Protein AF-A0A0R1RFC9-F1 (afdb_monomer)

InterPro domains:
  IPR009057 Homedomain-like superfamily [SSF46689] (2-66)
  IPR055247 Insertion element IS150 protein InsJ-like, helix-turn-helix domain [PF13518] (2-28)

Sequence (74 aa):
MSYQQVYTWVRKYEKDGINALQDRRGKRLNREPEELSEKERLELRIKELEERNDFLETREDLAKKLREIQRRNQ

Structure (mmCIF, N/CA/C/O backbone):
data_AF-A0A0R1RFC9-F1
#
_entry.id   AF-A0A0R1RFC9-F1
#
loop_
_atom_site.group_PDB
_atom_site.id
_atom_site.type_symbol
_atom_site.label_atom_id
_atom_site.label_alt_id
_atom_site.label_comp_id
_atom_site.label_asym_id
_atom_site.label_entity_id
_atom_site.label_seq_id
_atom_site.pdbx_PDB_ins_code
_atom_site.Cartn_x
_atom_site.Cartn_y
_atom_site.Cartn_z
_atom_site.occupancy
_atom_site.B_iso_or_equiv
_atom_site.auth_seq_id
_atom_site.auth_comp_id
_atom_site.auth_asym_id
_atom_site.auth_atom_id
_atom_site.pdbx_PDB_model_num
ATOM 1 N N . MET A 1 1 ? 1.785 20.768 -32.300 1.00 60.66 1 MET A N 1
ATOM 2 C CA . MET A 1 1 ? 2.797 19.693 -32.391 1.00 60.66 1 MET A CA 1
ATOM 3 C C . MET A 1 1 ? 4.050 20.283 -33.011 1.00 60.66 1 MET A C 1
ATOM 5 O O . MET A 1 1 ? 3.951 20.813 -34.108 1.00 60.66 1 MET A O 1
ATOM 9 N N . SER A 1 2 ? 5.178 20.293 -32.294 1.00 88.25 2 SER A N 1
ATOM 10 C CA . SER A 1 2 ? 6.432 20.917 -32.753 1.00 88.25 2 SER A CA 1
ATOM 11 C C . SER A 1 2 ? 7.374 19.889 -33.384 1.00 88.25 2 SER A C 1
ATOM 13 O O . SER A 1 2 ? 7.493 18.768 -32.888 1.00 88.25 2 SER A O 1
ATOM 15 N N . TYR A 1 3 ? 8.094 20.289 -34.436 1.00 90.12 3 TYR A N 1
ATOM 16 C CA . TYR A 1 3 ? 9.133 19.487 -35.096 1.00 90.12 3 TYR A CA 1
ATOM 17 C C . TYR A 1 3 ? 10.174 18.941 -34.107 1.00 90.12 3 TYR A C 1
ATOM 19 O O . TYR A 1 3 ? 10.600 17.793 -34.202 1.00 90.12 3 TYR A O 1
ATOM 27 N N . GLN A 1 4 ? 10.505 19.726 -33.081 1.00 89.62 4 GLN A N 1
ATOM 28 C CA . GLN A 1 4 ? 11.442 19.327 -32.034 1.00 89.62 4 GLN A CA 1
ATOM 29 C C . GLN A 1 4 ? 10.959 18.101 -31.236 1.00 89.62 4 GLN A C 1
ATOM 31 O O . GLN A 1 4 ? 11.771 17.270 -30.822 1.00 89.62 4 GLN A O 1
ATOM 36 N N . GLN A 1 5 ? 9.642 17.954 -31.040 1.00 86.88 5 GLN A N 1
ATOM 37 C CA . GLN A 1 5 ? 9.062 16.796 -30.349 1.00 86.88 5 GLN A CA 1
ATOM 38 C C . GLN A 1 5 ? 9.189 15.536 -31.210 1.00 86.88 5 GLN A C 1
ATOM 40 O O . GLN A 1 5 ? 9.632 14.502 -30.717 1.00 86.88 5 GLN A O 1
ATOM 45 N N . VAL A 1 6 ? 8.886 15.653 -32.507 1.00 87.69 6 VAL A N 1
ATOM 46 C CA . VAL A 1 6 ? 8.999 14.552 -33.476 1.00 87.69 6 VAL A CA 1
ATOM 47 C C . VAL A 1 6 ? 10.450 14.097 -33.608 1.00 87.69 6 VAL A C 1
ATOM 49 O O . VAL A 1 6 ? 10.729 12.908 -33.491 1.00 87.69 6 VAL A O 1
ATOM 52 N N . TYR A 1 7 ? 11.389 15.036 -33.744 1.00 91.62 7 TYR A N 1
ATOM 53 C CA . TYR A 1 7 ? 12.819 14.733 -33.806 1.00 91.62 7 TYR A CA 1
ATOM 54 C C . TYR A 1 7 ? 13.307 13.970 -32.566 1.00 91.62 7 TYR A C 1
ATOM 56 O O . TYR A 1 7 ? 14.007 12.963 -32.668 1.00 91.62 7 TYR A O 1
ATOM 64 N N . THR A 1 8 ? 12.879 14.410 -31.380 1.00 87.94 8 THR A N 1
ATOM 65 C CA . THR A 1 8 ? 13.223 13.743 -30.118 1.00 87.94 8 THR A CA 1
ATOM 66 C C . THR A 1 8 ? 12.679 12.312 -30.063 1.00 87.94 8 THR A C 1
ATOM 68 O O . THR A 1 8 ? 13.364 11.422 -29.560 1.00 87.94 8 THR A O 1
ATOM 71 N N . TRP A 1 9 ? 11.471 12.060 -30.575 1.00 90.81 9 TRP A N 1
ATOM 72 C CA . TRP A 1 9 ? 10.896 10.713 -30.627 1.00 90.81 9 TRP A CA 1
ATOM 73 C C . TRP A 1 9 ? 11.636 9.802 -31.598 1.00 90.81 9 TRP A C 1
ATOM 75 O O . TRP A 1 9 ? 11.992 8.691 -31.217 1.00 90.81 9 TRP A O 1
ATOM 85 N N . VAL A 1 10 ? 11.948 10.281 -32.802 1.00 91.12 10 VAL A N 1
ATOM 86 C CA . VAL A 1 10 ? 12.707 9.500 -33.791 1.00 91.12 10 VAL A CA 1
ATOM 87 C C . VAL A 1 10 ? 14.046 9.048 -33.205 1.00 91.12 10 VAL A C 1
ATOM 89 O O . VAL A 1 10 ? 14.353 7.862 -33.217 1.00 91.12 10 VAL A O 1
ATOM 92 N N . ARG A 1 11 ? 14.789 9.955 -32.561 1.00 92.50 11 ARG A N 1
ATOM 93 C CA . ARG A 1 11 ? 16.078 9.626 -31.930 1.00 92.50 11 ARG A CA 1
ATOM 94 C C . ARG A 1 11 ? 15.958 8.629 -30.775 1.00 92.50 11 ARG A C 1
ATOM 96 O O . ARG A 1 11 ? 16.838 7.791 -30.601 1.00 92.50 11 ARG A O 1
ATOM 103 N N . LYS A 1 12 ? 14.893 8.712 -29.972 1.00 85.69 12 LYS A N 1
ATOM 104 C CA . LYS A 1 12 ? 14.629 7.742 -28.892 1.00 85.69 12 LYS A CA 1
ATOM 105 C C . LYS A 1 12 ? 14.297 6.360 -29.446 1.00 85.69 12 LYS A C 1
ATOM 107 O O . LYS A 1 12 ? 14.799 5.367 -28.933 1.00 85.69 12 LYS A O 1
ATOM 112 N N . TYR A 1 13 ? 13.488 6.317 -30.498 1.00 87.62 13 TYR A N 1
ATOM 113 C CA . TYR A 1 13 ? 13.108 5.082 -31.171 1.00 87.62 13 TYR A CA 1
ATOM 114 C C . TYR A 1 13 ? 14.304 4.383 -31.818 1.00 87.62 13 TYR A C 1
ATOM 116 O O . TYR A 1 13 ? 14.485 3.188 -31.623 1.00 87.62 13 TYR A O 1
ATOM 124 N N . GLU A 1 14 ? 15.150 5.128 -32.534 1.00 91.50 14 GLU A N 1
ATOM 125 C CA . GLU A 1 14 ? 16.367 4.582 -33.150 1.00 91.50 14 GLU A CA 1
ATOM 126 C C . GLU A 1 14 ? 17.307 3.942 -32.125 1.00 91.50 14 GLU A C 1
ATOM 128 O O . GLU A 1 14 ? 17.995 2.974 -32.435 1.00 91.50 14 GLU A O 1
ATOM 133 N N . LYS A 1 15 ? 17.353 4.493 -30.909 1.00 84.50 15 LYS A N 1
ATOM 134 C CA . LYS A 1 15 ? 18.287 4.066 -29.871 1.00 84.50 15 LYS A CA 1
ATOM 135 C C . LYS A 1 15 ? 17.779 2.875 -29.057 1.00 84.50 15 LYS A C 1
ATOM 137 O O . LYS A 1 15 ? 18.510 1.912 -28.862 1.00 84.50 15 LYS A O 1
ATOM 142 N N . ASP A 1 16 ? 16.553 2.975 -28.554 1.00 79.94 16 ASP A N 1
ATOM 143 C CA . ASP A 1 16 ? 16.021 2.093 -27.507 1.00 79.94 16 ASP A CA 1
ATOM 144 C C . ASP A 1 16 ? 14.738 1.357 -27.975 1.00 79.94 16 ASP A C 1
ATOM 146 O O . ASP A 1 16 ? 14.044 0.701 -27.194 1.00 79.94 16 ASP A O 1
ATOM 150 N N . GLY A 1 17 ? 14.407 1.465 -29.267 1.00 81.12 17 GLY A N 1
ATOM 151 C CA . GLY A 1 17 ? 13.259 0.817 -29.891 1.00 81.12 17 GLY A CA 1
ATOM 152 C C . GLY A 1 17 ? 11.909 1.394 -29.459 1.00 81.12 17 GLY A C 1
ATOM 153 O O . GLY A 1 17 ? 11.792 2.461 -28.852 1.00 81.12 17 GLY A O 1
ATOM 154 N N . ILE A 1 18 ? 10.841 0.663 -29.779 1.00 80.44 18 ILE A N 1
ATOM 155 C CA . ILE A 1 18 ? 9.460 1.109 -29.540 1.00 80.44 18 ILE A CA 1
ATOM 156 C C . ILE A 1 18 ? 9.128 1.296 -28.048 1.00 80.44 18 ILE A C 1
ATOM 158 O O . ILE A 1 18 ? 8.340 2.174 -27.697 1.00 80.44 18 ILE A O 1
ATOM 162 N N . ASN A 1 19 ? 9.792 0.550 -27.159 1.00 75.00 19 ASN A N 1
ATOM 163 C CA . ASN A 1 19 ? 9.568 0.602 -25.710 1.00 75.00 19 ASN A CA 1
ATOM 164 C C . ASN A 1 19 ? 9.956 1.957 -25.091 1.00 75.00 19 ASN A C 1
ATOM 166 O O . ASN A 1 19 ? 9.371 2.372 -24.090 1.00 75.00 19 ASN A O 1
ATOM 170 N N . ALA A 1 20 ? 10.885 2.692 -25.707 1.00 76.69 20 ALA A N 1
ATOM 171 C CA . ALA A 1 20 ? 11.311 4.011 -25.236 1.00 76.69 20 ALA A CA 1
ATOM 172 C C . ALA A 1 20 ? 10.365 5.159 -25.619 1.00 76.69 20 ALA A C 1
ATOM 174 O O . ALA A 1 20 ? 10.488 6.268 -25.090 1.00 76.69 20 ALA A O 1
ATOM 175 N N . LEU A 1 21 ? 9.413 4.902 -26.521 1.00 82.19 21 LEU A N 1
ATOM 176 C CA . LEU A 1 21 ? 8.342 5.841 -26.863 1.00 82.19 21 LEU A CA 1
ATOM 177 C C . LEU A 1 21 ? 7.094 5.674 -25.993 1.00 82.19 21 LEU A C 1
ATOM 179 O O . LEU A 1 21 ? 6.161 6.468 -26.102 1.00 82.19 21 LEU A O 1
ATOM 183 N N . GLN A 1 22 ? 7.067 4.664 -25.124 1.00 77.81 22 GLN A N 1
ATOM 184 C CA . GLN A 1 22 ? 5.930 4.399 -24.259 1.00 77.81 22 GLN A CA 1
ATOM 185 C C . GLN A 1 22 ? 5.740 5.548 -23.252 1.00 77.81 22 GLN A C 1
ATOM 187 O O . GLN A 1 22 ? 6.642 5.871 -22.476 1.00 77.81 22 GLN A O 1
ATOM 192 N N . ASP A 1 23 ? 4.554 6.166 -23.232 1.00 72.56 23 ASP A N 1
ATOM 193 C CA . ASP A 1 23 ? 4.231 7.196 -22.239 1.00 72.56 23 ASP A CA 1
ATOM 194 C C . ASP A 1 23 ? 4.039 6.550 -20.855 1.00 72.56 23 ASP A C 1
ATOM 196 O O . ASP A 1 23 ? 3.169 5.692 -20.653 1.00 72.56 23 ASP A O 1
ATOM 200 N N . ARG A 1 24 ? 4.894 6.952 -19.908 1.00 64.88 24 ARG A N 1
ATOM 201 C CA . ARG A 1 24 ? 4.960 6.428 -18.531 1.00 64.88 24 ARG A CA 1
ATOM 202 C C . ARG A 1 24 ? 4.472 7.432 -17.487 1.00 64.88 24 ARG A C 1
ATOM 204 O O . ARG A 1 24 ? 4.574 7.180 -16.286 1.00 64.88 24 ARG A O 1
ATOM 211 N N . ARG A 1 25 ? 3.931 8.577 -17.910 1.00 67.50 25 ARG A N 1
ATOM 212 C CA . ARG A 1 25 ? 3.365 9.561 -16.978 1.00 67.50 25 ARG A CA 1
ATOM 213 C C . ARG A 1 25 ? 2.150 8.959 -16.260 1.00 67.50 25 ARG A C 1
ATOM 215 O O . ARG A 1 25 ? 1.315 8.313 -16.882 1.00 67.50 25 ARG A O 1
ATOM 222 N N . GLY A 1 26 ? 2.089 9.120 -14.936 1.00 62.91 26 GLY A N 1
ATOM 223 C CA . GLY A 1 26 ? 1.027 8.562 -14.082 1.00 62.91 26 GLY A CA 1
ATOM 224 C C . GLY A 1 26 ? 1.119 7.054 -13.803 1.00 62.91 26 GLY A C 1
ATOM 225 O O . GLY A 1 26 ? 0.346 6.538 -13.002 1.00 62.91 26 GLY A O 1
ATOM 226 N N . LYS A 1 27 ? 2.076 6.332 -14.397 1.00 60.62 27 LYS A N 1
ATOM 227 C CA . LYS A 1 27 ? 2.199 4.876 -14.252 1.00 60.62 27 LYS A CA 1
ATOM 228 C C . LYS A 1 27 ? 3.215 4.510 -13.170 1.00 60.62 27 LYS A C 1
ATOM 230 O O . LYS A 1 27 ? 4.328 4.092 -13.465 1.00 60.62 27 LYS A O 1
ATOM 235 N N . ARG A 1 28 ? 2.805 4.613 -11.901 1.00 54.47 28 ARG A N 1
ATOM 236 C CA . ARG A 1 28 ? 3.431 3.826 -10.818 1.00 54.47 28 ARG A CA 1
ATOM 237 C C . ARG A 1 28 ? 3.063 2.330 -10.898 1.00 54.47 28 ARG A C 1
ATOM 239 O O . ARG A 1 28 ? 3.621 1.553 -10.139 1.00 54.47 28 ARG A O 1
ATOM 246 N N . LEU A 1 29 ? 2.158 1.928 -11.803 1.00 49.50 29 LEU A N 1
ATOM 247 C CA . LEU A 1 29 ? 1.477 0.626 -11.745 1.00 49.50 29 LEU A CA 1
ATOM 248 C C . LEU A 1 29 ? 1.402 -0.157 -13.074 1.00 49.50 29 LEU A C 1
ATOM 250 O O . LEU A 1 29 ? 0.552 -1.026 -13.213 1.00 49.50 29 LEU A O 1
ATOM 254 N N . ASN A 1 30 ? 2.252 0.134 -14.064 1.00 48.34 30 ASN A N 1
ATOM 255 C CA . ASN A 1 30 ? 2.245 -0.610 -15.337 1.00 48.34 30 ASN A CA 1
ATOM 256 C C . ASN A 1 30 ? 3.665 -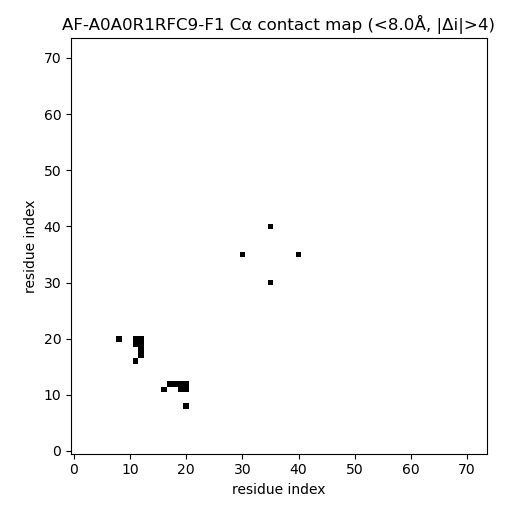1.007 -15.759 1.00 48.34 30 ASN A C 1
ATOM 258 O O . ASN A 1 30 ? 4.077 -0.725 -16.884 1.00 48.34 30 ASN A O 1
ATOM 262 N N . ARG A 1 31 ? 4.436 -1.597 -14.846 1.00 54.88 31 ARG A N 1
ATOM 263 C CA . ARG A 1 31 ? 5.474 -2.538 -15.270 1.00 54.88 31 ARG A CA 1
ATOM 264 C C . ARG A 1 31 ? 4.817 -3.907 -15.252 1.00 54.88 31 ARG A C 1
ATOM 266 O O . ARG A 1 31 ? 4.187 -4.245 -14.250 1.00 54.88 31 ARG A O 1
ATOM 273 N N . G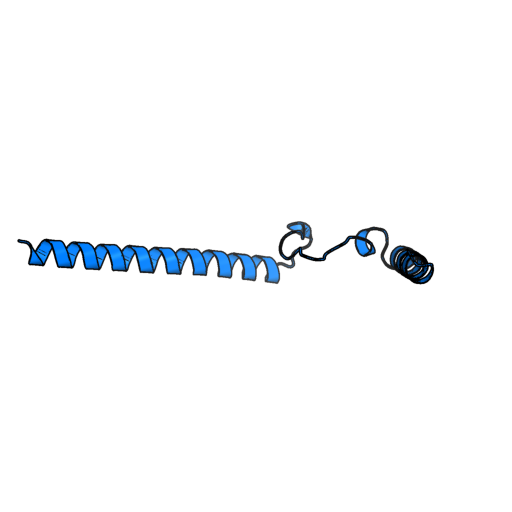LU A 1 32 ? 4.914 -4.640 -16.355 1.00 56.19 32 GLU A N 1
ATOM 274 C CA . GLU A 1 32 ? 4.575 -6.064 -16.348 1.00 56.19 32 GLU A CA 1
ATOM 275 C C . GLU A 1 32 ? 5.363 -6.735 -15.208 1.00 56.19 32 GLU A C 1
ATOM 277 O O . GLU A 1 32 ? 6.487 -6.300 -14.920 1.00 56.19 32 GLU A O 1
ATOM 282 N N . PRO A 1 33 ? 4.815 -7.754 -14.525 1.00 53.97 33 PRO A N 1
ATOM 283 C CA . PRO A 1 33 ? 5.532 -8.486 -13.488 1.00 53.97 33 PRO A CA 1
ATOM 284 C C . PRO A 1 33 ? 6.952 -8.849 -13.928 1.00 53.97 33 PRO A C 1
ATOM 286 O O . PRO A 1 33 ? 7.888 -8.689 -13.144 1.00 53.97 33 PRO A O 1
ATOM 289 N N . GLU A 1 34 ? 7.138 -9.260 -15.183 1.00 56.53 34 GLU A N 1
ATOM 290 C CA . GLU A 1 34 ? 8.421 -9.602 -15.807 1.00 56.53 34 GLU A CA 1
ATOM 291 C C . GLU A 1 34 ? 9.447 -8.450 -15.871 1.00 56.53 34 GLU A C 1
ATOM 293 O O . GLU A 1 34 ? 10.643 -8.722 -1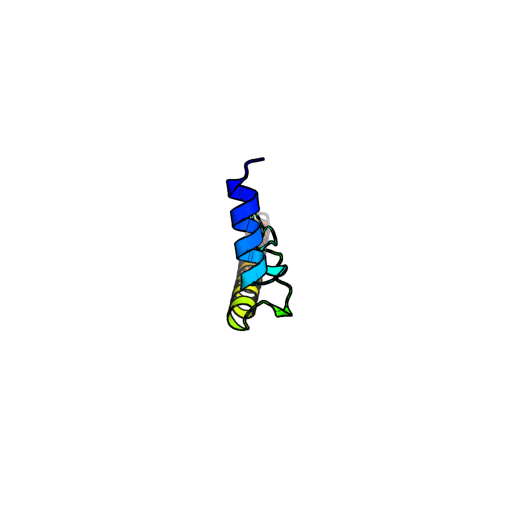5.911 1.00 56.53 34 GLU A O 1
ATOM 298 N N . GLU A 1 35 ? 9.021 -7.183 -15.838 1.00 57.19 35 GLU A N 1
ATOM 299 C CA . GLU A 1 35 ? 9.906 -6.002 -15.850 1.00 57.19 35 GLU A CA 1
ATOM 300 C C . GLU A 1 35 ? 10.258 -5.480 -14.445 1.00 57.19 35 GLU A C 1
ATOM 302 O O . GLU A 1 35 ? 11.081 -4.569 -14.305 1.00 57.19 35 GLU A O 1
ATOM 307 N N . LEU A 1 36 ? 9.620 -6.011 -13.397 1.00 61.66 36 LEU A N 1
ATOM 308 C CA . LEU A 1 36 ? 9.948 -5.681 -12.012 1.00 61.66 36 LEU A CA 1
ATOM 309 C C . LEU A 1 36 ? 11.157 -6.502 -11.566 1.00 61.66 36 LEU A C 1
ATOM 311 O O . LEU A 1 36 ? 11.128 -7.735 -11.585 1.00 61.66 36 LEU A O 1
ATOM 315 N N . SER A 1 37 ? 12.200 -5.814 -11.100 1.00 76.81 37 SER A N 1
ATOM 316 C CA . SER A 1 37 ? 13.311 -6.471 -10.410 1.00 76.81 37 SER A CA 1
ATOM 317 C C . SER A 1 37 ? 12.786 -7.228 -9.184 1.00 76.81 37 SER A C 1
ATOM 319 O O . SER A 1 37 ? 11.826 -6.791 -8.546 1.00 76.81 37 SER A O 1
ATOM 321 N N . GLU A 1 38 ? 13.435 -8.330 -8.799 1.00 80.62 38 GLU A N 1
ATOM 322 C CA . GLU A 1 38 ? 13.096 -9.074 -7.575 1.00 80.62 38 GLU A CA 1
ATOM 323 C C . GLU A 1 38 ? 12.983 -8.152 -6.352 1.00 80.62 38 GLU A C 1
ATOM 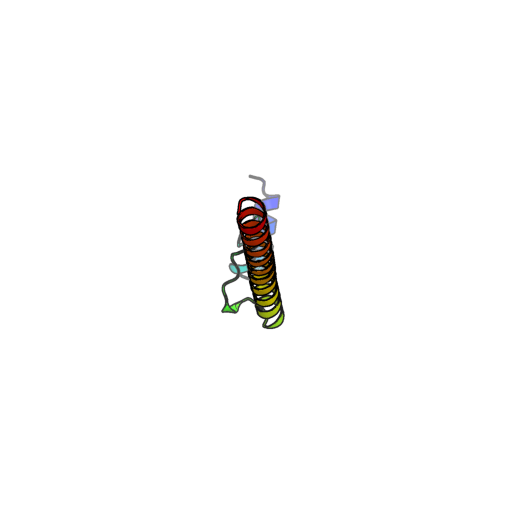325 O O . GLU A 1 38 ? 12.057 -8.288 -5.555 1.00 80.62 38 GLU A O 1
ATOM 330 N N . LYS A 1 39 ? 13.861 -7.144 -6.256 1.00 82.81 39 LYS A N 1
ATOM 331 C CA . LYS A 1 39 ? 13.830 -6.133 -5.195 1.00 82.81 39 LYS A CA 1
ATOM 332 C C . LYS A 1 39 ? 12.538 -5.313 -5.200 1.00 82.81 39 LYS A C 1
ATOM 334 O O . LYS A 1 39 ? 11.941 -5.119 -4.149 1.00 82.81 39 LYS A O 1
A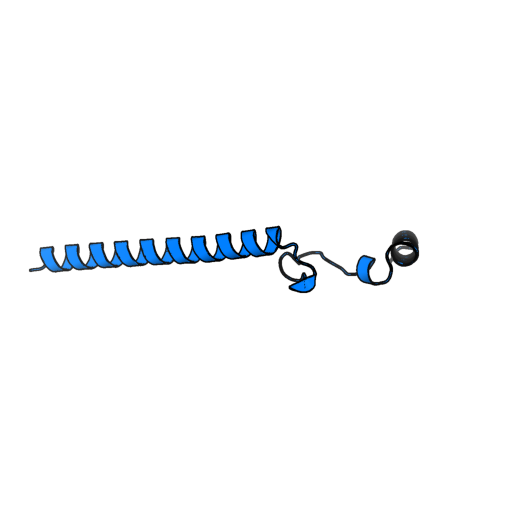TOM 339 N N . GLU A 1 40 ? 12.085 -4.865 -6.369 1.00 79.75 40 GLU A N 1
ATOM 340 C CA . GLU A 1 40 ? 10.859 -4.066 -6.506 1.00 79.75 40 GLU A CA 1
ATOM 341 C C . GLU A 1 40 ? 9.616 -4.903 -6.167 1.00 79.75 40 GLU A C 1
ATOM 343 O O . GLU A 1 40 ? 8.698 -4.418 -5.507 1.00 79.75 40 GLU A O 1
ATOM 348 N N . ARG A 1 41 ? 9.599 -6.187 -6.553 1.00 82.62 41 ARG A N 1
ATOM 349 C CA . ARG A 1 41 ? 8.529 -7.122 -6.164 1.00 82.62 41 ARG A CA 1
ATOM 350 C C . ARG A 1 41 ? 8.482 -7.327 -4.649 1.00 82.62 41 ARG A C 1
ATOM 352 O O . ARG A 1 41 ? 7.398 -7.337 -4.068 1.00 82.62 41 ARG A O 1
ATOM 359 N N . LEU A 1 42 ? 9.644 -7.475 -4.012 1.00 89.44 42 LEU A N 1
ATOM 360 C CA . LEU A 1 42 ? 9.746 -7.606 -2.558 1.00 89.44 42 LEU A 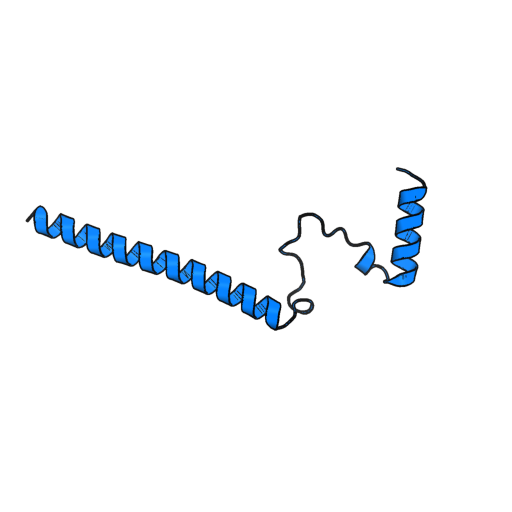CA 1
ATOM 361 C C . LEU A 1 42 ? 9.282 -6.334 -1.841 1.00 89.44 42 LEU A C 1
ATOM 363 O O . LEU A 1 42 ? 8.517 -6.436 -0.890 1.00 89.44 42 LEU A O 1
ATOM 367 N N . GLU A 1 43 ? 9.672 -5.150 -2.315 1.00 88.62 43 GLU A N 1
ATOM 368 C CA . GLU A 1 43 ? 9.218 -3.869 -1.755 1.00 88.62 43 GLU A CA 1
ATOM 369 C C . GLU A 1 43 ? 7.692 -3.710 -1.852 1.00 88.62 43 GLU A C 1
ATOM 371 O O . GLU A 1 43 ? 7.049 -3.316 -0.878 1.00 88.62 43 GLU A O 1
ATOM 376 N N . LEU A 1 44 ? 7.087 -4.081 -2.988 1.00 87.94 44 LEU A N 1
ATOM 377 C CA . LEU A 1 44 ? 5.628 -4.095 -3.140 1.00 87.94 44 LEU A CA 1
ATOM 378 C C . LEU A 1 44 ? 4.960 -5.070 -2.168 1.00 87.94 44 LEU A C 1
ATOM 380 O O . LEU A 1 44 ? 3.943 -4.734 -1.563 1.00 87.94 44 LEU A O 1
ATOM 384 N N . ARG A 1 45 ? 5.543 -6.260 -1.991 1.00 90.88 45 ARG A N 1
ATOM 385 C CA . ARG A 1 45 ? 5.015 -7.262 -1.066 1.00 90.88 45 ARG A CA 1
ATOM 386 C C . ARG A 1 45 ? 5.124 -6.817 0.391 1.00 90.88 45 ARG A C 1
ATOM 388 O O . ARG A 1 45 ? 4.196 -7.059 1.154 1.00 90.88 45 ARG A O 1
ATOM 395 N N . ILE A 1 46 ? 6.225 -6.174 0.773 1.00 95.81 46 ILE A N 1
ATOM 396 C CA . ILE A 1 46 ? 6.400 -5.591 2.110 1.00 95.81 46 ILE A CA 1
ATOM 397 C C . ILE A 1 46 ? 5.311 -4.551 2.356 1.00 95.81 46 ILE A C 1
ATOM 399 O O . ILE A 1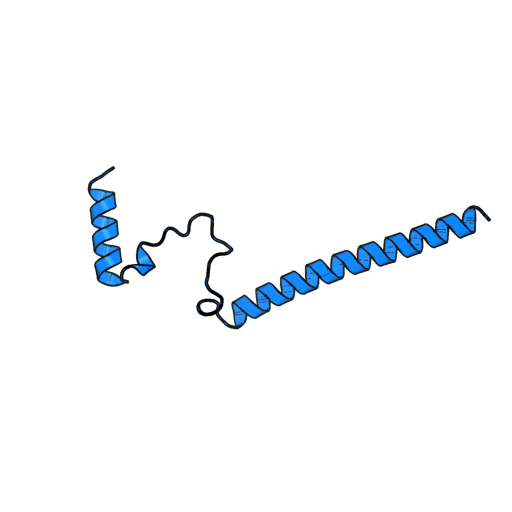 46 ? 4.585 -4.667 3.336 1.00 95.81 46 ILE A O 1
ATOM 403 N N . LYS A 1 47 ? 5.119 -3.617 1.420 1.00 94.56 47 LYS A N 1
ATOM 404 C CA . LYS A 1 47 ? 4.093 -2.576 1.524 1.00 94.56 47 LYS A CA 1
ATOM 405 C C . LYS A 1 47 ? 2.678 -3.149 1.670 1.00 94.56 47 LYS A C 1
ATOM 407 O O . LYS A 1 47 ? 1.902 -2.678 2.492 1.00 94.56 47 LYS A O 1
ATOM 412 N N . GLU A 1 48 ? 2.342 -4.183 0.899 1.00 94.56 48 GLU A N 1
ATOM 413 C CA . GLU A 1 48 ? 1.054 -4.882 1.014 1.00 94.56 48 GLU A CA 1
ATOM 414 C C . GLU A 1 48 ? 0.878 -5.540 2.395 1.00 94.56 48 GLU A C 1
ATOM 416 O O . GLU A 1 48 ? -0.207 -5.505 2.981 1.00 94.56 48 GLU A O 1
ATOM 421 N N . LEU A 1 49 ? 1.941 -6.151 2.926 1.00 97.81 49 LEU A N 1
ATOM 422 C CA . LEU A 1 49 ? 1.924 -6.791 4.241 1.00 97.81 49 LEU A CA 1
ATOM 423 C C . LEU A 1 49 ? 1.831 -5.774 5.383 1.00 97.81 49 LEU A C 1
ATOM 425 O O . LEU A 1 49 ? 1.121 -6.040 6.349 1.00 97.81 49 LEU A O 1
ATOM 429 N N . GLU A 1 50 ? 2.496 -4.626 5.268 1.00 97.00 50 GLU A N 1
ATOM 430 C CA . GLU A 1 50 ? 2.394 -3.514 6.221 1.00 97.00 50 GLU A CA 1
ATOM 431 C C . GLU A 1 50 ? 0.957 -2.985 6.278 1.00 97.00 50 GLU A C 1
ATOM 433 O O . GLU A 1 50 ? 0.349 -2.983 7.344 1.00 97.00 50 GLU A O 1
ATOM 438 N N . GLU A 1 51 ? 0.347 -2.685 5.125 1.00 97.56 51 GLU A N 1
ATOM 439 C CA . GLU A 1 51 ? -1.053 -2.239 5.055 1.00 97.56 51 GLU A CA 1
ATOM 440 C C . GLU A 1 51 ? -2.025 -3.274 5.660 1.00 97.56 51 GLU A C 1
ATOM 442 O O . GLU A 1 51 ? -2.993 -2.929 6.347 1.00 97.56 51 GLU A O 1
ATOM 447 N N . ARG A 1 52 ? -1.766 -4.570 5.434 1.00 97.31 52 ARG A N 1
ATOM 448 C CA . ARG A 1 52 ? -2.537 -5.668 6.036 1.00 97.31 52 ARG A CA 1
ATOM 449 C C . ARG A 1 52 ? -2.378 -5.700 7.555 1.00 97.31 52 ARG A C 1
ATOM 451 O O . ARG A 1 52 ? -3.361 -5.969 8.248 1.00 97.31 52 ARG A O 1
ATOM 458 N N . ASN A 1 53 ? -1.164 -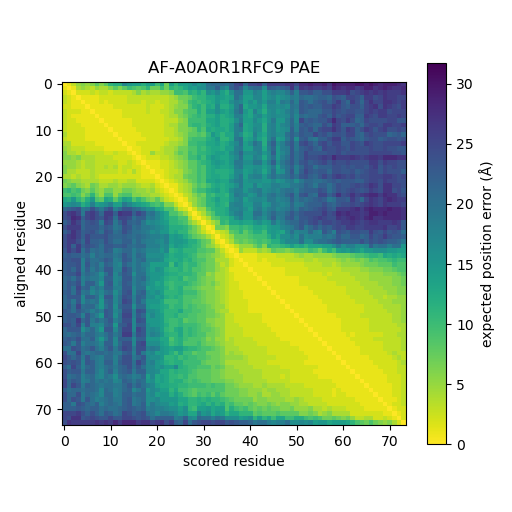5.490 8.055 1.00 98.19 53 ASN A N 1
ATOM 459 C CA . ASN A 1 53 ? -0.879 -5.521 9.481 1.00 98.19 53 ASN A CA 1
ATOM 460 C C . ASN A 1 53 ? -1.543 -4.340 10.197 1.00 98.19 53 ASN A C 1
ATOM 462 O O . ASN A 1 53 ? -2.302 -4.562 11.137 1.00 98.19 53 ASN A O 1
ATOM 466 N N . ASP A 1 54 ? -1.393 -3.127 9.666 1.00 98.00 54 ASP A N 1
ATOM 467 C CA . ASP A 1 54 ? -2.019 -1.911 10.199 1.00 98.00 54 ASP A CA 1
ATOM 468 C C . ASP A 1 54 ? -3.547 -2.061 10.314 1.00 98.00 54 ASP A C 1
ATOM 470 O O . ASP A 1 54 ? -4.174 -1.699 11.318 1.00 98.00 54 ASP A O 1
ATOM 474 N N . PHE A 1 55 ? -4.171 -2.661 9.294 1.00 97.81 55 PHE A N 1
ATOM 475 C CA . PHE A 1 55 ? -5.600 -2.961 9.312 1.00 97.81 55 PHE A CA 1
ATOM 476 C C . PHE A 1 55 ? -5.978 -3.958 10.417 1.00 97.81 55 PHE A C 1
ATOM 478 O O . PHE A 1 55 ? -7.006 -3.799 11.084 1.00 97.81 55 PHE A O 1
ATOM 485 N N . LEU A 1 56 ? -5.175 -5.007 10.610 1.00 98.25 56 LEU A N 1
ATOM 486 C CA . LEU A 1 56 ? -5.428 -6.025 11.627 1.00 98.25 56 LEU A CA 1
ATOM 487 C C . LEU A 1 56 ? -5.253 -5.477 13.044 1.00 98.25 56 LEU A C 1
ATOM 489 O O . LEU A 1 56 ? -6.106 -5.765 13.884 1.00 98.25 56 LEU A O 1
ATOM 493 N N . GLU A 1 57 ? -4.223 -4.669 13.285 1.00 97.75 57 GLU A N 1
ATOM 494 C CA . GLU A 1 57 ? -3.988 -3.989 14.564 1.00 97.75 57 GLU A CA 1
ATOM 495 C C . GLU A 1 57 ? -5.166 -3.076 14.912 1.00 97.75 57 GLU A C 1
ATOM 497 O O . GLU A 1 57 ? -5.781 -3.214 15.972 1.00 97.75 57 GLU A O 1
ATOM 502 N N . THR A 1 58 ? -5.597 -2.245 13.956 1.00 97.69 58 THR A N 1
ATOM 503 C CA . THR A 1 58 ? -6.774 -1.380 14.124 1.00 97.69 58 THR A CA 1
ATOM 504 C C . THR A 1 58 ? -8.029 -2.192 14.463 1.00 97.69 58 THR A C 1
ATOM 506 O O . THR A 1 58 ? -8.819 -1.822 15.338 1.00 97.69 58 THR A O 1
ATOM 509 N N . ARG A 1 59 ? -8.230 -3.333 13.789 1.00 97.00 59 ARG A N 1
ATOM 510 C CA . ARG A 1 59 ? -9.369 -4.225 14.043 1.00 97.00 59 ARG A CA 1
ATOM 511 C C . ARG A 1 59 ? -9.305 -4.853 15.437 1.00 97.00 59 ARG A C 1
ATOM 513 O O . ARG A 1 59 ? -10.343 -5.003 16.085 1.00 97.00 59 ARG A O 1
ATOM 520 N N . GLU A 1 60 ? -8.118 -5.236 15.895 1.00 98.31 60 GLU A N 1
ATOM 521 C CA . GLU A 1 60 ? -7.919 -5.794 17.232 1.00 9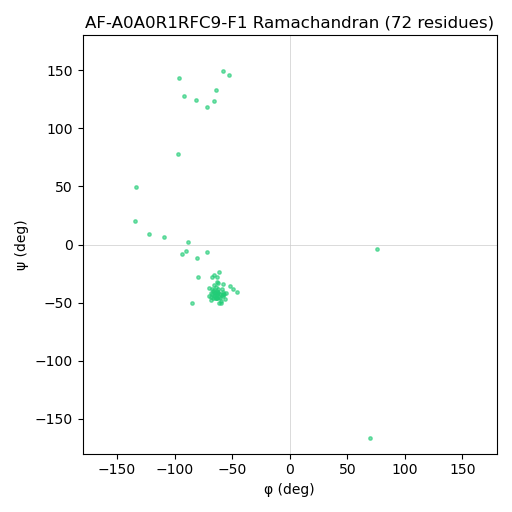8.31 60 GLU A CA 1
ATOM 522 C C . GLU A 1 60 ? -8.211 -4.753 18.318 1.00 98.31 60 GLU A C 1
ATOM 524 O O . GLU A 1 60 ? -8.927 -5.041 19.283 1.00 98.31 60 GLU A O 1
ATOM 529 N N . ASP A 1 61 ? -7.722 -3.530 18.136 1.00 98.12 61 ASP A N 1
ATOM 530 C CA . ASP A 1 61 ? -7.936 -2.431 19.072 1.00 98.12 61 ASP A CA 1
ATOM 531 C C . ASP A 1 61 ? -9.408 -2.038 19.166 1.00 98.12 61 ASP A C 1
ATOM 533 O O . ASP A 1 61 ? -9.946 -1.878 20.270 1.00 98.12 61 ASP A O 1
ATOM 537 N N . LEU A 1 62 ? -10.110 -2.003 18.032 1.00 97.94 62 LEU A N 1
ATOM 538 C CA . LEU A 1 62 ? -11.558 -1.822 18.007 1.00 97.94 62 LEU A CA 1
ATOM 539 C C . LEU A 1 62 ? -12.277 -2.935 18.791 1.00 97.94 62 LEU A C 1
ATOM 541 O O . LEU A 1 62 ? -13.163 -2.656 19.604 1.00 97.94 62 LEU A O 1
ATOM 545 N N . ALA A 1 63 ? -11.864 -4.194 18.621 1.00 97.88 63 ALA A N 1
ATOM 546 C CA . ALA A 1 63 ? -12.438 -5.320 19.356 1.00 97.88 63 ALA A CA 1
ATOM 547 C C . ALA A 1 63 ? -12.146 -5.262 20.870 1.00 97.88 63 ALA A C 1
ATOM 549 O O . ALA A 1 63 ? -12.983 -5.668 21.683 1.00 97.88 63 ALA A O 1
ATOM 550 N N . LYS A 1 64 ? -10.976 -4.759 21.288 1.00 97.75 64 LYS A N 1
ATOM 551 C CA . LYS A 1 64 ? -10.667 -4.500 22.707 1.00 97.75 64 LYS A CA 1
ATOM 552 C C . LYS A 1 64 ? -11.577 -3.412 23.276 1.00 97.75 64 LYS A C 1
ATOM 554 O O . LYS A 1 64 ? -12.152 -3.611 24.347 1.00 97.75 64 LYS A O 1
ATOM 559 N N . LYS A 1 65 ? -11.757 -2.304 22.549 1.00 97.50 65 LYS A N 1
ATOM 560 C CA . LYS A 1 65 ? -12.625 -1.189 22.962 1.00 97.50 65 LYS A CA 1
ATOM 561 C C . LYS A 1 65 ? -14.086 -1.606 23.084 1.00 97.50 65 LYS A C 1
ATOM 563 O O . LYS A 1 65 ? -14.734 -1.259 24.068 1.00 97.50 65 LYS A O 1
ATOM 568 N N . LEU A 1 66 ? -14.580 -2.428 22.161 1.00 97.12 66 LEU A N 1
ATOM 569 C CA . LEU A 1 66 ? -15.936 -2.971 22.240 1.00 97.12 66 LEU A CA 1
ATOM 570 C C . LEU A 1 66 ? -16.143 -3.815 23.509 1.00 97.12 66 LEU A C 1
ATOM 572 O O . LEU A 1 66 ? -17.112 -3.608 24.239 1.00 97.12 66 LEU A O 1
ATOM 576 N N . ARG A 1 67 ? -15.195 -4.711 23.820 1.00 96.56 67 ARG A N 1
ATOM 577 C CA . ARG A 1 67 ? -15.216 -5.523 25.052 1.00 96.56 67 ARG A CA 1
ATOM 578 C C . ARG A 1 67 ? -15.119 -4.679 26.327 1.00 96.56 67 ARG A C 1
ATOM 580 O O . ARG A 1 67 ? -15.634 -5.071 27.370 1.00 96.56 67 ARG A O 1
ATOM 587 N N . GLU A 1 68 ? -14.418 -3.549 26.287 1.00 96.69 68 GLU A N 1
ATOM 588 C CA . GLU A 1 68 ? -14.344 -2.598 27.404 1.00 96.69 68 GLU A CA 1
ATOM 589 C C . GLU A 1 68 ? -15.703 -1.928 27.660 1.00 96.69 68 GLU A C 1
ATOM 591 O O . GLU A 1 68 ? -16.156 -1.896 28.801 1.00 96.69 68 GLU A O 1
ATOM 596 N N . ILE A 1 69 ? -16.384 -1.462 26.608 1.00 97.00 69 ILE A N 1
ATOM 597 C CA . ILE A 1 69 ? -17.714 -0.838 26.705 1.00 97.00 69 ILE A CA 1
ATOM 598 C C . ILE A 1 69 ? -18.752 -1.836 27.223 1.00 97.00 69 ILE A C 1
ATOM 600 O O . ILE A 1 69 ? -19.502 -1.515 28.141 1.00 97.00 69 ILE A O 1
ATOM 604 N N . GLN A 1 70 ? -18.767 -3.059 26.684 1.00 94.75 70 GLN A N 1
ATOM 605 C CA . GLN A 1 70 ? -19.688 -4.106 27.135 1.00 94.75 70 GLN A CA 1
ATOM 606 C C . GLN A 1 70 ? -19.535 -4.403 28.631 1.00 94.75 70 GLN A C 1
ATOM 608 O O . GLN A 1 70 ? -20.540 -4.514 29.318 1.00 94.75 70 GLN A O 1
ATOM 613 N N . ARG A 1 71 ? -18.297 -4.453 29.147 1.00 94.50 71 ARG A N 1
ATOM 614 C CA . ARG A 1 71 ? -18.029 -4.651 30.583 1.00 94.50 71 ARG A CA 1
ATOM 615 C C . ARG A 1 71 ? -18.453 -3.479 31.468 1.00 94.50 71 ARG A C 1
ATOM 617 O O . ARG A 1 71 ? -18.705 -3.698 32.639 1.00 94.50 71 ARG A O 1
ATOM 624 N N . ARG A 1 72 ? -18.473 -2.246 30.951 1.00 92.31 72 ARG A N 1
ATOM 625 C CA . ARG A 1 72 ? -18.922 -1.058 31.708 1.00 92.31 72 ARG A CA 1
ATOM 626 C C . ARG A 1 72 ? -20.440 -0.932 31.777 1.00 92.31 72 ARG A C 1
ATOM 628 O O . ARG A 1 72 ? -20.947 -0.312 32.701 1.00 92.31 72 ARG A O 1
ATOM 635 N N . ASN A 1 73 ? -21.134 -1.461 30.774 1.00 88.69 73 ASN A N 1
ATOM 636 C CA . ASN A 1 73 ? -22.591 -1.411 30.667 1.00 88.69 73 ASN A CA 1
ATOM 637 C C . ASN A 1 73 ? -23.286 -2.592 31.369 1.00 88.69 73 ASN A C 1
ATOM 639 O O . ASN A 1 73 ? -24.505 -2.718 31.262 1.00 88.69 73 ASN A O 1
ATOM 643 N N . GLN A 1 74 ? -22.515 -3.468 32.013 1.00 77.12 74 GLN A N 1
ATOM 644 C CA . GLN A 1 74 ? -22.961 -4.662 32.726 1.00 77.12 74 GLN A CA 1
ATOM 645 C C . GLN A 1 74 ? -22.772 -4.448 34.226 1.00 77.12 74 GLN A C 1
ATOM 647 O O . GLN A 1 74 ? -23.673 -4.869 34.981 1.00 77.12 74 GLN A O 1
#

Radius of gyration: 24.65 Å; Cα contacts (8 Å, |Δi|>4): 10; chains: 1; bounding box: 41×30×68 Å

pLDDT: mean 84.08, std 14.51, range [48.34, 98.31]

Foldseek 3Di:
DDPVVVVVLVVQCVPPNPVSVDDCPPPPPDDDPVRDDPVNVVVVVVVVVVVVVVVVVVVVVVVVVVVVVVVVVD

Secondary structure (DSSP, 8-state):
--HHHHHHHHHHHHHH-GGGG---TT-SS-S-GGGS-HHHHHHHHHHHHHHHHHHHHHHHHHHHHHHHHHHH--

Organism: NCBI:txid1114972

Mean predicted aligned error: 12.21 Å

Solvent-accessible surface area (backbone atoms only — not comparable to full-atom values): 4517 Å² total; per-residue (Å²): 139,57,71,69,59,55,53,53,49,52,56,39,34,76,72,60,34,74,73,61,69,58,86,59,82,92,55,93,80,74,66,57,75,89,73,49,52,73,66,57,52,49,52,54,50,50,53,54,50,50,57,52,47,56,53,50,53,54,52,50,52,52,53,52,51,52,54,51,52,55,64,73,78,103